Protein AF-A0A968ZSA9-F1 (afdb_monomer_lite)

Sequence (69 aa):
MQSAIAQLPQHVTLLVTSDHGNVEDLSTKRHTLNRVPLLAIGPHAAEFASVKDLSGITPQLISLMSSGR

Radius of gyration: 14.88 Å; chains: 1; bounding box: 29×34×44 Å

Structure (mmCIF, N/CA/C/O backbone):
data_AF-A0A968ZSA9-F1
#
_entry.id   AF-A0A968ZSA9-F1
#
loop_
_atom_site.group_PDB
_atom_site.id
_atom_site.type_symbol
_atom_site.label_atom_id
_atom_site.label_alt_id
_atom_site.label_comp_id
_atom_site.label_asym_id
_atom_site.label_entity_id
_atom_site.label_seq_id
_atom_site.pdbx_PDB_ins_code
_atom_site.Cartn_x
_atom_site.Cartn_y
_atom_site.Cartn_z
_atom_site.occupancy
_atom_site.B_iso_or_equiv
_atom_site.auth_seq_id
_atom_site.auth_comp_id
_atom_site.auth_asym_id
_atom_site.auth_atom_id
_atom_site.pdbx_PDB_model_num
ATOM 1 N N . MET A 1 1 ? -8.673 -25.314 0.098 1.00 71.00 1 MET A N 1
ATOM 2 C CA . MET A 1 1 ? -7.867 -24.152 0.532 1.00 71.00 1 MET A CA 1
ATOM 3 C C . MET A 1 1 ? -8.767 -22.927 0.502 1.00 71.00 1 MET A C 1
ATOM 5 O O . MET A 1 1 ? -9.410 -22.724 -0.519 1.00 71.00 1 MET A O 1
ATOM 9 N N . GLN A 1 2 ? -8.887 -22.177 1.600 1.00 84.75 2 GLN A N 1
ATOM 10 C CA . GLN A 1 2 ? -9.651 -20.919 1.629 1.00 84.75 2 GLN A CA 1
ATOM 11 C C . GLN A 1 2 ? -8.704 -19.728 1.416 1.00 84.75 2 GLN A C 1
ATOM 13 O O . GLN A 1 2 ? -7.533 -19.810 1.785 1.00 84.75 2 GLN A O 1
ATOM 18 N N . SER A 1 3 ? -9.184 -18.644 0.799 1.00 91.62 3 SER A N 1
ATOM 19 C CA . SER A 1 3 ? -8.365 -17.448 0.550 1.00 91.62 3 SER A CA 1
ATOM 20 C C . SER A 1 3 ? -8.102 -16.663 1.842 1.00 91.62 3 SER A C 1
ATOM 22 O O . SER A 1 3 ? -8.838 -16.800 2.820 1.00 91.62 3 SER A O 1
ATOM 24 N N . ALA A 1 4 ? -7.065 -15.817 1.846 1.00 90.00 4 ALA A N 1
ATOM 25 C CA . ALA A 1 4 ? -6.782 -14.919 2.970 1.00 90.00 4 ALA A CA 1
ATOM 26 C C . ALA A 1 4 ? -7.933 -13.926 3.213 1.00 90.00 4 ALA A C 1
ATOM 28 O O . ALA A 1 4 ? -8.294 -13.665 4.354 1.00 90.00 4 ALA A O 1
ATOM 29 N N . ILE A 1 5 ? -8.562 -13.438 2.137 1.00 93.69 5 ILE A N 1
ATOM 30 C CA . ILE A 1 5 ? -9.719 -12.535 2.214 1.00 93.69 5 ILE A CA 1
ATOM 31 C C . ILE A 1 5 ? -10.921 -13.240 2.858 1.00 93.69 5 ILE A C 1
ATOM 33 O O . ILE A 1 5 ? -11.593 -12.648 3.693 1.00 93.69 5 ILE A O 1
ATOM 37 N N . ALA A 1 6 ? -11.171 -14.512 2.521 1.00 94.06 6 ALA A N 1
ATOM 38 C CA . ALA A 1 6 ? -12.286 -15.279 3.087 1.00 94.06 6 ALA A CA 1
ATOM 39 C C . ALA A 1 6 ? -12.161 -15.509 4.604 1.00 94.06 6 ALA A C 1
ATOM 41 O O . ALA A 1 6 ? -13.160 -15.769 5.266 1.00 94.06 6 ALA A O 1
ATOM 42 N N . GLN A 1 7 ? -10.946 -15.412 5.146 1.00 94.56 7 GLN A N 1
ATOM 43 C CA . GLN A 1 7 ? -10.646 -15.603 6.567 1.00 94.56 7 GLN A CA 1
ATOM 44 C C . GLN A 1 7 ? -10.310 -14.286 7.280 1.00 94.56 7 GLN A C 1
ATOM 46 O O . GLN A 1 7 ? -9.866 -14.310 8.427 1.00 94.56 7 GLN A O 1
ATOM 51 N N . LEU A 1 8 ? -10.487 -13.141 6.616 1.00 95.69 8 LEU A N 1
ATOM 52 C CA . LEU A 1 8 ? -10.121 -11.847 7.176 1.00 95.69 8 LEU A CA 1
ATOM 53 C C . LEU A 1 8 ? -11.063 -11.492 8.344 1.00 95.69 8 LEU A C 1
ATOM 55 O O . LEU A 1 8 ? -12.275 -11.393 8.129 1.00 95.69 8 LEU A O 1
ATOM 59 N N . PRO A 1 9 ? -10.557 -11.279 9.577 1.00 96.75 9 PRO A N 1
ATOM 60 C CA . PRO A 1 9 ? -11.401 -10.838 10.683 1.00 96.75 9 PRO A CA 1
ATOM 61 C C . PRO A 1 9 ? -12.039 -9.477 10.379 1.00 96.75 9 PRO A C 1
ATOM 63 O O . PRO A 1 9 ? -11.392 -8.604 9.808 1.00 96.75 9 PRO A O 1
ATOM 66 N N . GLN A 1 10 ? -13.283 -9.255 10.818 1.00 95.25 10 GLN A N 1
ATOM 67 C CA . GLN A 1 10 ? -14.054 -8.043 10.477 1.00 95.25 10 GLN A CA 1
ATOM 68 C C . GLN A 1 10 ? -13.397 -6.720 10.911 1.00 95.25 10 GLN A C 1
ATOM 70 O O . GLN A 1 10 ? -13.682 -5.675 10.335 1.00 95.25 10 GLN A O 1
ATOM 75 N N . HIS A 1 11 ? -12.523 -6.758 11.918 1.00 94.94 11 HIS A N 1
ATOM 76 C CA . HIS A 1 11 ? -11.813 -5.587 12.435 1.00 94.94 11 HIS A CA 1
ATOM 77 C C . HIS A 1 11 ? -10.450 -5.352 11.761 1.00 94.94 11 HIS A C 1
ATOM 79 O O . HIS A 1 11 ? -9.770 -4.380 12.080 1.00 94.94 11 HIS A O 1
ATOM 85 N N . VAL A 1 12 ? -10.017 -6.233 10.855 1.00 96.31 12 VAL A N 1
ATOM 86 C CA . VAL A 1 12 ? -8.715 -6.131 10.189 1.00 96.31 12 VAL A CA 1
ATOM 87 C C . VAL A 1 12 ? -8.876 -5.442 8.841 1.00 96.31 12 VAL A C 1
ATOM 89 O O . VAL A 1 12 ? -9.743 -5.796 8.046 1.00 96.31 12 VAL A O 1
ATOM 92 N N . THR A 1 13 ? -7.994 -4.481 8.563 1.00 96.69 13 THR A N 1
ATOM 93 C CA . THR A 1 13 ? -7.808 -3.932 7.214 1.00 96.69 13 THR A CA 1
ATOM 94 C C . THR A 1 13 ? -6.574 -4.566 6.580 1.00 96.69 13 THR A C 1
ATOM 96 O O . THR A 1 13 ? -5.479 -4.483 7.131 1.00 96.69 13 THR A O 1
ATOM 99 N N . LEU A 1 14 ? -6.756 -5.210 5.430 1.00 97.19 14 LEU A N 1
ATOM 100 C CA . LEU A 1 14 ? -5.696 -5.786 4.611 1.00 97.19 14 LEU A CA 1
ATOM 101 C C . LEU A 1 14 ? -5.272 -4.781 3.539 1.00 97.19 14 LEU A C 1
ATOM 103 O O . LEU A 1 14 ? -6.107 -4.312 2.764 1.00 97.19 14 LEU A O 1
ATOM 107 N N . LEU A 1 15 ? -3.970 -4.511 3.463 1.00 97.50 15 LEU A N 1
ATOM 108 C CA . LEU A 1 15 ? -3.346 -3.782 2.363 1.00 97.50 15 LEU A CA 1
ATOM 109 C C . LEU A 1 15 ? -2.497 -4.744 1.534 1.00 97.50 15 LEU A C 1
ATOM 111 O O . LEU A 1 15 ? -1.724 -5.524 2.090 1.00 97.50 15 LEU A O 1
ATOM 115 N N . VAL A 1 16 ? -2.619 -4.669 0.211 1.00 97.06 16 VAL A N 1
ATOM 116 C CA . VAL A 1 16 ? -1.780 -5.416 -0.734 1.00 97.06 16 VAL A CA 1
ATOM 117 C C . VAL A 1 16 ? -1.216 -4.436 -1.753 1.00 97.06 16 VAL A C 1
ATOM 119 O O . VAL A 1 16 ? -1.966 -3.726 -2.418 1.00 97.06 16 VAL A O 1
ATOM 122 N N . THR A 1 17 ? 0.106 -4.400 -1.870 1.00 96.56 17 THR A N 1
ATOM 123 C CA . THR A 1 17 ? 0.840 -3.578 -2.839 1.00 96.56 17 THR A CA 1
ATOM 124 C C . THR A 1 17 ? 2.114 -4.306 -3.258 1.00 96.56 17 THR A C 1
ATOM 126 O O . THR A 1 17 ? 2.451 -5.349 -2.695 1.00 96.56 17 THR A O 1
ATOM 129 N N . SER A 1 18 ? 2.825 -3.757 -4.234 1.00 94.69 18 SER A N 1
ATOM 130 C CA . SER A 1 18 ? 4.194 -4.150 -4.576 1.00 94.69 18 SER A CA 1
ATOM 131 C C . SER A 1 18 ? 5.142 -2.982 -4.306 1.0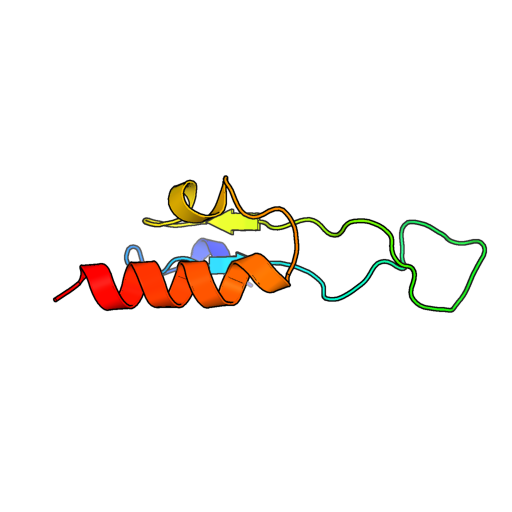0 94.69 18 SER A C 1
ATOM 133 O O . SER A 1 18 ? 4.688 -1.851 -4.169 1.00 94.69 18 SER A O 1
ATOM 135 N N . ASP A 1 19 ? 6.437 -3.239 -4.176 1.00 94.06 19 ASP A N 1
ATOM 136 C CA . ASP A 1 19 ? 7.477 -2.231 -3.973 1.00 94.06 19 ASP A CA 1
ATOM 137 C C . ASP A 1 19 ? 8.026 -1.655 -5.292 1.00 94.06 19 ASP A C 1
ATOM 139 O O . ASP A 1 19 ? 8.600 -0.565 -5.296 1.00 94.06 19 ASP A O 1
ATOM 143 N N . HIS A 1 20 ? 7.813 -2.343 -6.418 1.00 92.56 20 HIS A N 1
ATOM 144 C CA . HIS A 1 20 ? 8.252 -1.914 -7.749 1.00 92.56 20 HIS A CA 1
ATOM 145 C C . HIS A 1 20 ? 7.437 -2.573 -8.878 1.00 92.56 20 HIS A C 1
ATOM 147 O O . HIS A 1 20 ? 6.722 -3.552 -8.666 1.00 92.56 20 HIS A O 1
ATOM 153 N N . GLY A 1 21 ? 7.578 -2.070 -10.106 1.00 91.00 21 GLY A N 1
ATOM 154 C CA . GLY A 1 21 ? 7.055 -2.740 -11.300 1.00 91.00 21 GLY A CA 1
ATOM 155 C C . GLY A 1 21 ? 7.976 -3.862 -11.794 1.00 91.00 21 GLY A C 1
ATOM 156 O O . GLY A 1 21 ? 9.143 -3.945 -11.390 1.00 91.00 21 GLY A O 1
ATOM 157 N N . ASN A 1 22 ? 7.454 -4.745 -12.646 1.00 82.25 22 ASN A N 1
ATOM 158 C CA . ASN A 1 22 ? 8.236 -5.714 -13.421 1.00 82.25 22 ASN A CA 1
ATOM 159 C C . ASN A 1 22 ? 7.387 -6.340 -14.540 1.00 82.25 22 ASN A C 1
ATOM 161 O O . ASN A 1 22 ? 7.675 -6.191 -15.721 1.00 82.25 22 ASN A O 1
ATOM 165 N N . VAL A 1 23 ? 6.330 -7.061 -14.146 1.00 82.69 23 VAL A N 1
ATOM 166 C CA . VAL A 1 23 ? 5.563 -7.983 -15.007 1.00 82.69 23 VAL A CA 1
ATOM 167 C C . VAL A 1 23 ? 4.834 -7.296 -16.162 1.00 82.69 23 VAL A C 1
ATOM 169 O O . VAL A 1 23 ? 4.450 -7.948 -17.129 1.00 82.69 23 VAL A O 1
ATOM 172 N N . GLU A 1 24 ? 4.640 -5.991 -16.058 1.00 87.19 24 GLU A N 1
ATOM 173 C CA . GLU A 1 24 ? 4.039 -5.145 -17.077 1.00 87.19 24 GLU A CA 1
ATOM 174 C C . GLU A 1 24 ? 5.000 -4.779 -18.224 1.00 87.19 24 GLU A C 1
ATOM 176 O O . GLU A 1 24 ? 4.524 -4.462 -19.312 1.00 87.19 24 GLU A O 1
ATOM 181 N N . ASP A 1 25 ? 6.323 -4.856 -18.017 1.00 88.88 25 ASP A N 1
ATOM 182 C CA . ASP A 1 25 ? 7.340 -4.614 -19.049 1.00 88.88 25 ASP A CA 1
ATOM 183 C C . ASP A 1 25 ? 8.210 -5.859 -19.278 1.00 88.88 25 ASP A C 1
ATOM 185 O O . ASP A 1 25 ? 9.270 -6.053 -18.685 1.00 88.88 25 ASP A O 1
ATOM 189 N N . LEU A 1 26 ? 7.766 -6.703 -20.211 1.00 90.25 26 LEU A N 1
ATOM 190 C CA . LEU A 1 26 ? 8.455 -7.945 -20.575 1.00 90.25 26 LEU A CA 1
ATOM 191 C C . LEU A 1 26 ? 9.728 -7.726 -21.415 1.00 90.25 26 LEU A C 1
ATOM 193 O O . LEU A 1 26 ? 10.406 -8.701 -21.751 1.00 90.25 26 LEU A O 1
ATOM 197 N N . SER A 1 27 ? 10.065 -6.482 -21.780 1.00 92.69 27 SER A N 1
ATOM 198 C CA . SER A 1 27 ? 11.285 -6.174 -22.542 1.00 92.69 27 SER A CA 1
ATOM 199 C C . SER A 1 27 ? 12.548 -6.179 -21.671 1.00 92.69 27 SER A C 1
ATOM 201 O O . SER A 1 27 ? 13.667 -6.254 -22.188 1.00 92.69 27 SER A O 1
ATOM 203 N N . THR A 1 28 ? 12.384 -6.149 -20.346 1.00 90.31 28 THR A N 1
ATOM 204 C CA . THR A 1 28 ? 13.467 -6.119 -19.362 1.00 90.31 28 THR A CA 1
ATOM 205 C C . THR A 1 28 ? 13.295 -7.205 -18.301 1.00 90.31 28 THR A C 1
ATOM 207 O O . THR A 1 28 ? 12.200 -7.669 -18.014 1.00 90.31 28 THR A O 1
ATOM 210 N N . LYS A 1 29 ? 14.414 -7.630 -17.702 1.00 89.00 29 LYS A N 1
ATOM 211 C CA . LYS A 1 29 ? 14.436 -8.515 -16.519 1.00 89.00 29 LYS A CA 1
ATOM 212 C C . LYS A 1 29 ? 14.672 -7.749 -15.211 1.00 89.00 29 LYS A C 1
ATOM 214 O O . LYS A 1 29 ? 14.885 -8.369 -14.172 1.00 89.00 29 LYS A O 1
ATOM 219 N N . ARG A 1 30 ? 14.766 -6.418 -15.276 1.00 91.69 30 ARG A N 1
ATOM 220 C CA . ARG A 1 30 ? 15.033 -5.538 -14.129 1.00 91.69 30 ARG A CA 1
ATOM 221 C C . ARG A 1 30 ? 13.732 -4.925 -13.629 1.00 91.69 30 ARG A C 1
ATOM 223 O O . ARG A 1 30 ? 12.828 -4.696 -14.423 1.00 91.69 30 ARG A O 1
ATOM 230 N N . HIS A 1 31 ? 13.701 -4.579 -12.344 1.00 91.06 31 HIS A N 1
ATOM 231 C CA . HIS A 1 31 ? 12.617 -3.781 -11.775 1.00 91.06 31 HIS A CA 1
ATOM 232 C C . HIS A 1 31 ? 12.466 -2.454 -12.524 1.00 91.06 31 HIS A C 1
ATOM 234 O O . HIS A 1 31 ? 13.453 -1.871 -12.989 1.00 91.06 31 HIS A O 1
ATOM 240 N N . THR A 1 32 ? 11.231 -1.972 -12.604 1.00 91.06 32 THR A N 1
ATOM 241 C CA . THR A 1 32 ? 10.878 -0.706 -13.253 1.00 91.06 32 THR A CA 1
ATOM 242 C C . THR A 1 32 ? 10.334 0.291 -12.228 1.00 91.06 32 THR A C 1
ATOM 244 O O . THR A 1 32 ? 9.979 -0.068 -11.103 1.00 91.06 32 THR A O 1
ATOM 247 N N . LEU A 1 33 ? 10.234 1.560 -12.635 1.00 91.56 33 LEU A N 1
ATOM 248 C CA . LEU A 1 33 ? 9.539 2.611 -11.878 1.00 91.56 33 LEU A CA 1
ATOM 249 C C . LEU A 1 33 ? 8.054 2.721 -12.261 1.00 91.56 33 LEU A C 1
ATOM 251 O O . LEU A 1 33 ? 7.431 3.762 -12.038 1.00 91.56 33 LEU A O 1
ATOM 255 N N . ASN A 1 34 ? 7.483 1.682 -12.877 1.00 91.75 34 ASN A N 1
ATOM 256 C CA . ASN A 1 34 ? 6.060 1.675 -13.185 1.00 91.75 34 ASN A CA 1
ATOM 257 C C . ASN A 1 34 ? 5.239 1.726 -11.896 1.00 91.75 34 ASN A C 1
ATOM 259 O O . ASN A 1 34 ? 5.640 1.224 -10.844 1.00 91.75 34 ASN A O 1
ATOM 263 N N . ARG A 1 35 ? 4.065 2.356 -11.983 1.00 91.88 35 ARG A N 1
ATOM 264 C CA . ARG A 1 35 ? 3.150 2.443 -10.844 1.00 91.88 35 ARG A CA 1
ATOM 265 C C . ARG A 1 35 ? 2.650 1.053 -10.471 1.00 91.88 35 ARG A C 1
ATOM 267 O O . ARG A 1 35 ? 2.248 0.278 -11.333 1.00 91.88 35 ARG A O 1
ATOM 274 N N . VAL A 1 36 ? 2.612 0.797 -9.173 1.00 93.75 36 VAL A N 1
ATOM 275 C CA . VAL A 1 36 ? 2.096 -0.433 -8.571 1.00 93.75 36 VAL A CA 1
ATOM 276 C C . VAL A 1 36 ? 0.693 -0.193 -8.006 1.00 93.75 36 VAL A C 1
ATOM 278 O O . VAL A 1 36 ? 0.399 0.918 -7.554 1.00 93.75 36 VAL A O 1
ATOM 281 N N . PRO A 1 37 ? -0.202 -1.193 -8.036 1.00 94.56 37 PRO A N 1
ATOM 282 C CA . PRO A 1 37 ? -1.520 -1.060 -7.434 1.00 94.56 37 PRO A CA 1
ATOM 283 C C . PRO A 1 37 ? -1.425 -1.104 -5.905 1.00 94.56 37 PRO A C 1
ATOM 285 O O . PRO A 1 37 ? -0.670 -1.898 -5.352 1.00 94.56 37 PRO A O 1
ATOM 288 N N . LEU A 1 38 ? -2.268 -0.317 -5.235 1.00 96.81 38 LEU A N 1
ATOM 289 C CA . LEU A 1 38 ? -2.591 -0.480 -3.819 1.00 96.81 38 LEU A CA 1
ATOM 290 C C . LEU A 1 38 ? -4.035 -0.975 -3.708 1.00 96.81 38 LEU A C 1
ATOM 292 O O . LEU A 1 38 ? -4.967 -0.286 -4.119 1.00 96.81 38 LEU A O 1
ATOM 296 N N . LEU A 1 39 ? -4.217 -2.169 -3.152 1.00 97.19 39 LEU A N 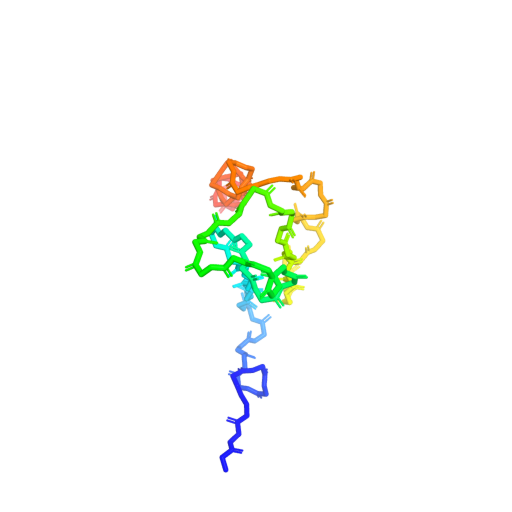1
ATOM 297 C CA . LEU A 1 39 ? -5.519 -2.730 -2.806 1.00 97.19 39 LEU A CA 1
ATOM 298 C C . LEU A 1 39 ? -5.720 -2.607 -1.296 1.00 97.19 39 LEU A C 1
ATOM 300 O O . LEU A 1 39 ? -4.860 -3.035 -0.529 1.00 97.19 39 LEU A O 1
ATOM 304 N N . ALA A 1 40 ? -6.861 -2.064 -0.875 1.00 97.62 40 ALA A N 1
ATOM 305 C CA . ALA A 1 40 ? -7.246 -1.959 0.529 1.00 97.62 40 ALA A CA 1
ATOM 306 C C . ALA A 1 40 ? -8.613 -2.620 0.754 1.00 97.62 40 ALA A C 1
ATOM 308 O O . ALA A 1 40 ? -9.565 -2.349 0.021 1.00 97.62 40 ALA A O 1
ATOM 309 N N . ILE A 1 41 ? -8.708 -3.507 1.747 1.00 97.50 41 ILE A N 1
ATOM 310 C CA . ILE A 1 41 ? -9.910 -4.300 2.048 1.00 97.50 41 ILE A CA 1
ATOM 311 C C . ILE A 1 41 ? -10.138 -4.289 3.558 1.00 97.50 41 ILE A C 1
ATOM 313 O O . ILE A 1 41 ? -9.239 -4.652 4.308 1.00 97.50 41 ILE A O 1
ATOM 317 N N . GLY A 1 42 ? -11.337 -3.917 4.009 1.00 96.31 42 GLY A N 1
ATOM 318 C CA . GLY A 1 42 ? -11.702 -3.899 5.430 1.00 96.31 42 GLY A CA 1
ATOM 319 C C . GLY A 1 42 ? -12.162 -2.521 5.925 1.00 96.31 42 GLY A C 1
ATOM 320 O O . GLY A 1 42 ? -12.368 -1.616 5.112 1.00 96.31 42 GLY A O 1
ATOM 321 N N . PRO A 1 43 ? -12.345 -2.350 7.247 1.00 96.25 43 PRO A N 1
ATOM 322 C CA . PRO A 1 43 ? -13.033 -1.199 7.837 1.00 96.25 43 PRO A CA 1
ATOM 323 C C . PRO A 1 43 ? -12.358 0.155 7.574 1.00 96.25 43 PRO A C 1
ATOM 3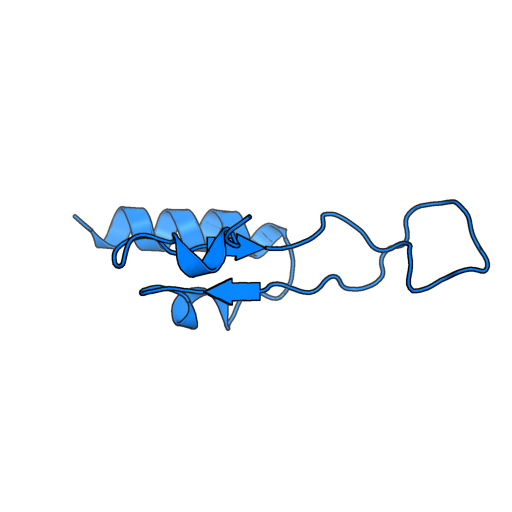25 O O . PRO A 1 43 ? -13.053 1.163 7.512 1.00 96.25 43 PRO A O 1
ATOM 328 N N . HIS A 1 44 ? -11.037 0.191 7.365 1.00 96.88 44 HIS A N 1
ATOM 329 C CA . HIS A 1 44 ? -10.291 1.426 7.090 1.00 96.88 44 HIS A CA 1
ATOM 330 C C . HIS A 1 44 ? -9.871 1.571 5.622 1.00 96.88 44 HIS A C 1
ATOM 332 O O . HIS A 1 44 ? -9.021 2.396 5.309 1.00 96.88 44 HIS A O 1
ATOM 338 N N . ALA A 1 45 ? -10.432 0.789 4.693 1.00 97.44 45 ALA A N 1
ATOM 339 C CA . ALA A 1 45 ? -9.989 0.804 3.295 1.00 97.44 45 ALA A CA 1
ATOM 340 C C . ALA A 1 45 ? -10.098 2.189 2.625 1.00 97.44 45 ALA A C 1
ATOM 342 O O . ALA A 1 45 ? -9.209 2.580 1.869 1.00 97.44 45 ALA A O 1
ATOM 343 N N . ALA A 1 46 ? -11.154 2.950 2.933 1.00 97.56 46 ALA A N 1
ATOM 344 C CA . ALA A 1 46 ? -11.384 4.281 2.364 1.00 97.56 46 ALA A CA 1
ATOM 345 C C . ALA A 1 46 ? -10.279 5.294 2.719 1.00 97.56 46 ALA A C 1
ATOM 347 O O . ALA A 1 46 ? -9.982 6.189 1.930 1.00 97.56 46 ALA A O 1
ATOM 348 N N . GLU A 1 47 ? -9.620 5.107 3.862 1.00 96.94 47 GLU A N 1
ATOM 349 C CA . GLU A 1 47 ? -8.563 5.983 4.380 1.00 96.94 47 GLU A CA 1
ATOM 350 C C . GLU A 1 47 ? -7.295 5.942 3.512 1.00 96.94 47 GLU A C 1
ATOM 352 O O . GLU A 1 47 ? -6.474 6.852 3.548 1.00 96.94 47 GLU A O 1
ATOM 357 N N . PHE A 1 48 ? -7.144 4.909 2.678 1.00 97.62 48 PHE A N 1
ATOM 358 C CA . PHE A 1 48 ? -6.004 4.751 1.774 1.00 97.62 48 PHE A CA 1
ATOM 359 C C . PHE A 1 48 ? -6.260 5.298 0.361 1.00 97.62 48 PHE A C 1
ATOM 361 O O . PHE A 1 48 ? -5.353 5.285 -0.467 1.00 97.62 48 PHE A O 1
ATOM 368 N N . ALA A 1 49 ? -7.455 5.824 0.062 1.00 96.19 49 ALA A N 1
ATOM 369 C CA . ALA A 1 49 ? -7.807 6.310 -1.281 1.00 96.19 49 ALA A CA 1
ATOM 370 C C . ALA A 1 49 ? -6.965 7.517 -1.750 1.00 96.19 49 ALA A C 1
ATOM 372 O O . ALA A 1 49 ? -6.812 7.769 -2.952 1.00 96.19 49 ALA A O 1
ATOM 373 N N . SER A 1 50 ? -6.419 8.285 -0.805 1.00 94.31 50 SER A N 1
ATOM 374 C CA . SER A 1 50 ? -5.568 9.445 -1.078 1.00 94.31 50 SER A CA 1
ATOM 375 C C . SER A 1 50 ? -4.111 9.067 -1.372 1.00 94.31 50 SER A C 1
ATOM 377 O O . SER A 1 50 ? -3.411 9.866 -1.999 1.00 94.31 50 SER A O 1
ATOM 379 N N . VAL A 1 51 ? -3.665 7.863 -0.992 1.00 97.25 51 VAL A N 1
ATOM 380 C CA . VAL A 1 51 ? -2.278 7.401 -1.148 1.00 97.25 51 VAL A CA 1
ATOM 381 C C . VAL A 1 51 ? -1.925 7.293 -2.634 1.00 97.25 51 VAL A C 1
ATOM 383 O O . VAL A 1 51 ? -2.632 6.656 -3.415 1.00 97.25 51 VAL A O 1
ATOM 386 N N . LYS A 1 52 ? -0.836 7.957 -3.043 1.00 95.50 52 LYS A N 1
ATOM 387 C CA . LYS A 1 52 ? -0.387 8.020 -4.450 1.00 95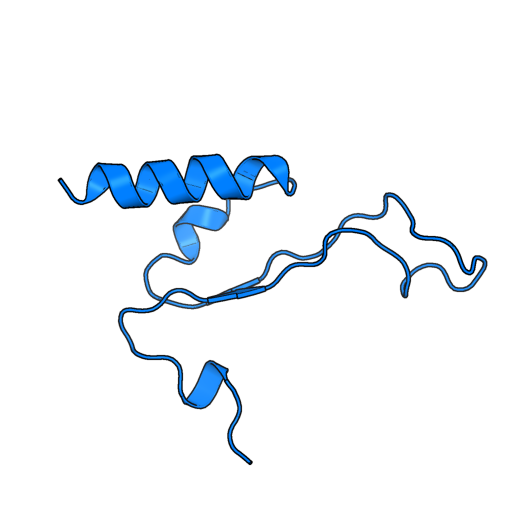.50 52 LYS A CA 1
ATOM 388 C C . LYS A 1 52 ? 0.850 7.179 -4.743 1.00 95.50 52 LYS A C 1
ATOM 390 O O . LYS A 1 52 ? 1.067 6.819 -5.897 1.00 95.50 52 LYS A O 1
ATOM 395 N N . ASP A 1 53 ? 1.627 6.872 -3.713 1.00 95.38 53 ASP A N 1
ATOM 396 C CA . ASP A 1 53 ? 2.843 6.074 -3.776 1.00 95.38 53 ASP A CA 1
ATOM 397 C C . ASP A 1 53 ? 3.127 5.424 -2.410 1.00 95.38 53 ASP A C 1
ATOM 399 O O . ASP A 1 53 ? 2.423 5.660 -1.425 1.00 95.38 53 ASP A O 1
ATOM 403 N N . LEU A 1 54 ? 4.173 4.597 -2.354 1.00 95.50 54 LEU A N 1
ATOM 404 C CA . LEU A 1 54 ? 4.541 3.826 -1.165 1.00 95.50 54 LEU A CA 1
ATOM 405 C C . LEU A 1 54 ? 4.889 4.693 0.045 1.00 95.50 54 LEU A C 1
ATOM 407 O O . LEU A 1 54 ? 4.646 4.276 1.179 1.00 95.50 54 LEU A O 1
ATOM 411 N N . SER A 1 55 ? 5.418 5.901 -0.172 1.00 96.12 55 SER A N 1
ATOM 412 C CA . SER A 1 55 ? 5.784 6.799 0.926 1.00 96.12 55 SER A CA 1
ATOM 413 C C . SER A 1 55 ? 4.556 7.297 1.692 1.00 96.12 55 SER A C 1
ATOM 415 O O . SER A 1 55 ? 4.666 7.617 2.874 1.00 96.12 55 SER A O 1
ATOM 417 N N . GLY A 1 56 ? 3.376 7.282 1.061 1.00 97.06 56 GLY A N 1
ATOM 418 C CA . GLY A 1 56 ? 2.105 7.643 1.687 1.00 97.06 56 GLY A CA 1
ATOM 419 C C . GLY A 1 56 ? 1.510 6.576 2.615 1.00 97.06 56 GLY A C 1
ATOM 420 O O . GLY A 1 56 ? 0.625 6.897 3.403 1.00 97.06 56 GLY A O 1
ATOM 421 N N . ILE A 1 57 ? 1.986 5.326 2.576 1.00 96.88 57 ILE A N 1
ATOM 422 C CA . ILE A 1 57 ? 1.403 4.228 3.372 1.00 96.88 57 ILE A CA 1
ATOM 423 C C . ILE A 1 57 ? 1.684 4.419 4.868 1.00 96.88 57 ILE A C 1
ATOM 425 O O . ILE A 1 57 ? 0.764 4.417 5.686 1.00 96.88 57 ILE A O 1
ATOM 429 N N . THR A 1 58 ? 2.951 4.609 5.237 1.00 97.12 58 THR A N 1
ATOM 430 C CA . THR A 1 58 ? 3.375 4.779 6.635 1.00 97.12 58 THR A CA 1
ATOM 431 C C . THR A 1 58 ? 2.693 5.954 7.349 1.00 97.12 58 THR A C 1
ATOM 433 O O . THR A 1 58 ? 2.147 5.731 8.430 1.00 97.12 58 THR A O 1
ATOM 436 N N . PRO A 1 59 ? 2.671 7.191 6.808 1.00 96.94 59 PRO A N 1
ATOM 437 C CA . PRO A 1 59 ? 1.995 8.297 7.481 1.00 96.94 59 PRO A CA 1
ATOM 438 C C . PRO A 1 59 ? 0.488 8.053 7.635 1.00 96.94 59 PRO A C 1
ATOM 440 O O . PRO A 1 59 ? -0.067 8.402 8.676 1.00 96.94 59 PRO A O 1
ATOM 443 N N . GLN A 1 60 ? -0.163 7.389 6.670 1.00 97.00 60 GLN A N 1
ATOM 444 C CA . GLN A 1 60 ? -1.579 7.034 6.788 1.00 97.00 60 GLN A CA 1
ATOM 445 C C . GLN A 1 60 ? -1.825 6.034 7.928 1.00 97.00 60 GLN A C 1
ATOM 447 O O . GLN A 1 60 ? -2.747 6.216 8.723 1.00 97.00 60 GLN A O 1
ATOM 452 N N . LEU A 1 61 ? -0.969 5.014 8.068 1.00 96.06 61 LEU A N 1
ATOM 453 C CA . LEU A 1 61 ? -1.037 4.068 9.189 1.00 96.06 61 LEU A CA 1
ATOM 454 C C . LEU A 1 61 ? -0.865 4.775 10.538 1.00 96.06 61 LEU A C 1
ATOM 456 O O . LEU A 1 61 ? -1.644 4.541 11.461 1.00 96.06 61 LEU 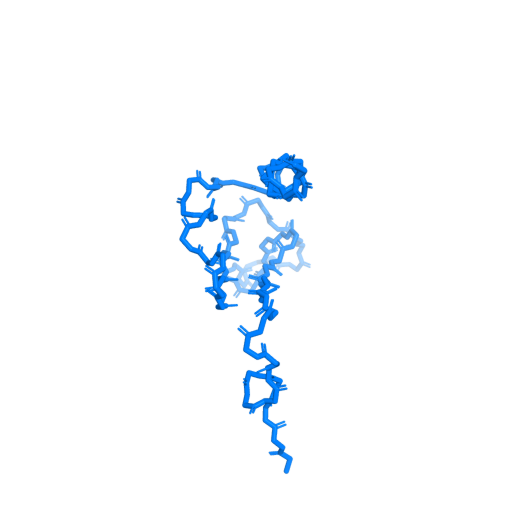A O 1
ATOM 460 N N . ILE A 1 62 ? 0.115 5.676 10.643 1.00 96.44 62 ILE A N 1
ATOM 461 C CA . ILE A 1 62 ? 0.356 6.456 11.865 1.00 96.44 62 ILE A CA 1
ATOM 462 C C . ILE A 1 62 ? -0.857 7.329 12.204 1.00 96.44 62 ILE A C 1
ATOM 464 O O . ILE A 1 62 ? -1.234 7.403 13.377 1.00 96.44 62 ILE A O 1
ATOM 468 N N . SER A 1 63 ? -1.481 7.959 11.201 1.00 95.00 63 SER A N 1
ATOM 469 C CA . SER A 1 63 ? -2.699 8.754 11.384 1.00 95.00 63 SER A CA 1
ATOM 470 C C . SER A 1 63 ? -3.808 7.910 12.012 1.00 95.00 63 SER A C 1
ATOM 472 O O . SER A 1 63 ? -4.345 8.286 13.051 1.00 95.00 63 SER A O 1
ATOM 474 N N . LEU A 1 64 ? -4.082 6.725 11.457 1.00 93.69 64 LEU A N 1
ATOM 475 C CA . LEU A 1 64 ? -5.126 5.827 11.963 1.00 93.69 64 LEU A CA 1
ATOM 476 C C . LEU A 1 64 ? -4.856 5.349 13.391 1.00 93.69 64 LEU A C 1
ATOM 478 O O . LEU A 1 64 ? -5.760 5.346 14.225 1.00 93.69 64 LEU A O 1
ATOM 482 N N . MET A 1 65 ? -3.609 4.989 13.698 1.00 91.62 65 MET A N 1
ATOM 483 C CA . MET A 1 65 ? -3.225 4.553 15.045 1.00 91.62 65 MET A CA 1
ATOM 484 C C . MET A 1 65 ? -3.290 5.689 16.071 1.00 91.62 65 MET A C 1
ATOM 486 O O . MET A 1 65 ? -3.502 5.445 17.257 1.00 91.62 6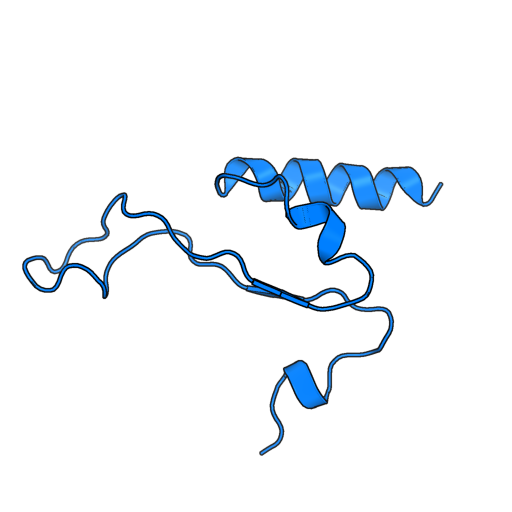5 MET A O 1
ATOM 490 N N . SER A 1 66 ? -3.105 6.933 15.627 1.00 90.44 66 SER A N 1
ATOM 491 C CA . SER A 1 66 ? -3.138 8.110 16.497 1.00 90.44 66 SER A CA 1
ATOM 492 C C . SER A 1 66 ? -4.556 8.610 16.766 1.00 90.44 66 SER A C 1
ATOM 494 O O . SER A 1 66 ? -4.785 9.158 17.840 1.00 90.44 66 SER A O 1
ATOM 496 N N . SER A 1 67 ? -5.490 8.400 15.833 1.00 73.50 67 SER A N 1
ATOM 497 C CA . SER A 1 67 ? -6.912 8.758 15.959 1.00 73.50 67 SER A CA 1
ATOM 498 C C . SER A 1 67 ? -7.719 7.829 16.876 1.00 73.50 67 SER A C 1
ATOM 500 O O . SER A 1 67 ? -8.849 8.155 17.218 1.00 73.50 67 SER A O 1
ATOM 502 N N . GLY A 1 68 ? -7.158 6.682 17.270 1.00 60.62 68 GLY A N 1
ATOM 503 C CA . GLY A 1 68 ? -7.750 5.750 18.239 1.00 60.62 68 GLY A CA 1
ATOM 504 C C . GLY A 1 68 ? -7.410 6.044 19.708 1.00 60.62 68 GLY A C 1
ATOM 505 O O . GLY A 1 68 ? -7.553 5.145 20.536 1.00 60.62 68 GLY A O 1
ATOM 506 N N . ARG A 1 69 ? -6.910 7.249 20.018 1.00 46.84 69 ARG A N 1
ATOM 507 C CA . ARG A 1 69 ? -6.714 7.757 21.386 1.00 46.84 69 ARG A CA 1
ATOM 508 C C . ARG A 1 69 ? -7.839 8.693 21.796 1.00 46.84 69 ARG A C 1
ATOM 510 O O . ARG A 1 69 ? -8.250 9.506 20.942 1.00 46.84 69 ARG A O 1
#

Secondary structure (DSSP, 8-state):
---TGGG--TTPPEEE--SSB-TT-TT-SS-B-PPPP-EEESTTGGGGTT--SGGGHHHHHHHHHHHT-

pLDDT: mean 92.23, std 8.42, range [46.84, 97.62]

Foldseek 3Di:
DDDPLRVDPQADKDKDKDQFDDPVDPVDPDTDNDDIDIAIDHDCRVLCPPPDHPVVPVVSVVVVVVVVD